Protein AF-A0A7D5R7B3-F1 (afdb_monomer_lite)

Radius of gyration: 17.8 Å; chains: 1; bounding box: 34×42×42 Å

Foldseek 3Di:
DDPVPDDDDDDPPVVVVVLVVCCPDPVCVVVVHPDSVVVVVVVVVVVCVLCVVPVVAWDFDDDDLFWTWIGGNVVRGIWIWGDDQLDTQIPVDRDDDPVVVNLCPPPVSVVSRD

Structure (mmCIF, N/CA/C/O backbone):
data_AF-A0A7D5R7B3-F1
#
_entry.id   AF-A0A7D5R7B3-F1
#
loop_
_atom_site.group_PDB
_atom_site.id
_atom_site.type_symbol
_atom_site.label_atom_id
_atom_site.label_alt_id
_atom_site.label_comp_id
_atom_site.label_asym_id
_atom_site.label_entity_id
_atom_site.label_seq_id
_atom_site.pdbx_PDB_ins_code
_atom_site.Cartn_x
_atom_site.Cartn_y
_atom_site.Cartn_z
_atom_site.occupancy
_atom_site.B_iso_or_equiv
_atom_site.auth_seq_id
_atom_site.auth_comp_id
_atom_site.auth_asym_id
_atom_site.auth_atom_id
_atom_site.pdbx_PDB_model_num
ATOM 1 N N . MET A 1 1 ? -6.108 24.815 21.958 1.00 52.06 1 MET A N 1
ATOM 2 C CA . MET A 1 1 ? -5.843 23.849 20.867 1.00 52.06 1 MET A CA 1
ATOM 3 C C . MET A 1 1 ? -5.918 24.584 19.548 1.00 52.06 1 MET A C 1
ATOM 5 O O . MET A 1 1 ? -6.937 25.202 19.270 1.00 52.06 1 MET A O 1
ATOM 9 N N . ASP A 1 2 ? -4.834 24.559 18.785 1.00 53.06 2 ASP A N 1
ATOM 10 C CA . ASP A 1 2 ? -4.734 25.246 17.501 1.00 53.06 2 ASP A CA 1
ATOM 11 C C . ASP A 1 2 ? -5.571 24.513 16.439 1.00 53.06 2 ASP A C 1
ATOM 13 O O . ASP A 1 2 ? -5.287 23.364 16.089 1.00 53.06 2 ASP A O 1
ATOM 17 N N . LYS A 1 3 ? -6.655 25.148 15.978 1.00 55.53 3 LYS A N 1
ATOM 18 C CA . LYS A 1 3 ? -7.593 24.560 15.007 1.00 55.53 3 LYS A CA 1
ATOM 19 C C . LYS A 1 3 ? -6.980 24.426 13.606 1.00 55.53 3 LYS A C 1
ATOM 21 O O . LYS A 1 3 ? -7.487 23.644 12.813 1.00 55.53 3 LYS A O 1
ATOM 26 N N . THR A 1 4 ? -5.865 25.106 13.325 1.00 58.31 4 THR A N 1
ATOM 27 C CA . THR A 1 4 ? -5.165 25.050 12.026 1.00 58.31 4 THR A CA 1
ATOM 28 C C . THR A 1 4 ? -4.443 23.721 11.770 1.00 58.31 4 THR A C 1
ATOM 30 O O . THR A 1 4 ? -4.102 23.413 10.631 1.00 58.31 4 THR A O 1
ATOM 33 N N . LYS A 1 5 ? -4.240 22.897 12.809 1.00 65.19 5 LYS A N 1
ATOM 34 C CA . LYS A 1 5 ? -3.550 21.598 12.708 1.00 65.19 5 LYS A CA 1
ATOM 35 C C . LYS A 1 5 ? -4.476 20.412 12.430 1.00 65.19 5 LYS A C 1
ATOM 37 O O . LYS A 1 5 ? -3.997 19.287 12.302 1.00 65.19 5 LYS A O 1
ATOM 42 N N . TRP A 1 6 ? -5.785 20.639 12.341 1.00 66.81 6 TRP A N 1
ATOM 43 C CA . TRP A 1 6 ? -6.758 19.586 12.068 1.00 66.81 6 TRP A CA 1
ATOM 44 C C . TRP A 1 6 ? -7.028 19.515 10.570 1.00 66.81 6 TRP A C 1
ATOM 46 O O . TRP A 1 6 ? -7.562 20.452 9.982 1.00 66.81 6 TRP A O 1
ATOM 56 N N . LYS A 1 7 ? -6.665 18.389 9.951 1.00 74.50 7 LYS A N 1
ATOM 57 C CA . LYS A 1 7 ? -7.088 18.062 8.589 1.00 74.50 7 LYS A CA 1
ATOM 58 C C . LYS A 1 7 ? -8.240 17.072 8.659 1.00 74.50 7 LYS A C 1
ATOM 60 O O . LYS A 1 7 ? -8.137 16.052 9.336 1.00 74.50 7 LYS A O 1
ATOM 65 N N . SER A 1 8 ? -9.322 17.392 7.963 1.00 77.62 8 SER A N 1
ATOM 66 C CA . SER A 1 8 ? -10.439 16.466 7.786 1.00 77.62 8 SER A CA 1
ATOM 67 C C . SER A 1 8 ? -10.135 15.547 6.609 1.00 77.62 8 SER A C 1
ATOM 69 O O . SER A 1 8 ? -9.627 16.006 5.587 1.00 77.62 8 SER A O 1
ATOM 71 N N . ILE A 1 9 ? -10.439 14.262 6.761 1.00 78.56 9 ILE A N 1
ATOM 72 C CA . ILE A 1 9 ? -10.331 13.260 5.699 1.00 78.56 9 ILE A CA 1
ATOM 73 C C . ILE A 1 9 ? -11.710 12.653 5.459 1.00 78.56 9 ILE A C 1
ATOM 75 O O . ILE A 1 9 ? -12.478 12.470 6.403 1.00 78.56 9 ILE A O 1
ATOM 79 N N . MET A 1 10 ? -12.025 12.351 4.203 1.00 80.88 10 MET A N 1
ATOM 80 C CA . MET A 1 10 ? -13.218 11.583 3.857 1.00 80.88 10 MET A CA 1
ATOM 81 C C . MET A 1 10 ? -12.835 10.113 3.743 1.00 80.88 10 MET A C 1
ATOM 83 O O . MET A 1 10 ? -11.879 9.775 3.047 1.00 80.88 10 MET A O 1
ATOM 87 N N . LEU A 1 11 ? -13.581 9.252 4.429 1.00 80.69 11 LEU A N 1
ATOM 88 C CA . 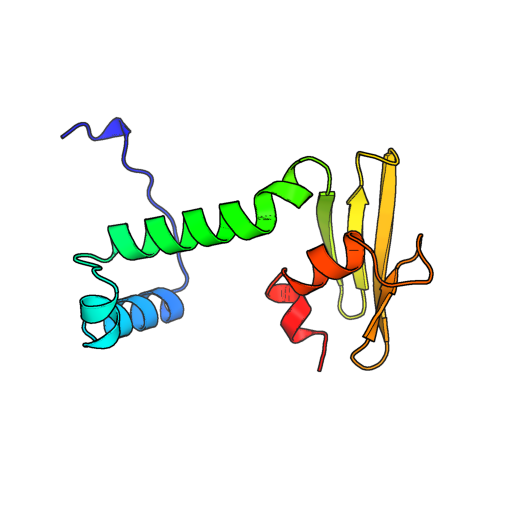LEU A 1 11 ? -13.425 7.802 4.375 1.00 80.69 11 LEU A CA 1
ATOM 89 C C . LEU A 1 11 ? -14.764 7.163 3.982 1.00 80.69 11 LEU A C 1
ATOM 91 O O . LEU A 1 11 ? -15.812 7.720 4.325 1.00 80.69 11 LEU A O 1
ATOM 95 N N . PRO A 1 12 ? -14.754 6.005 3.295 1.00 87.31 12 PRO A N 1
ATOM 96 C CA . PRO A 1 12 ? -15.962 5.219 3.066 1.00 87.31 12 PRO A CA 1
ATOM 97 C C . PRO A 1 12 ? -16.665 4.889 4.385 1.00 87.31 12 PRO A C 1
ATOM 99 O O . PRO A 1 12 ? -16.005 4.617 5.393 1.00 87.31 12 PRO A O 1
ATOM 102 N N . LYS A 1 13 ? -18.000 4.894 4.380 1.00 86.62 13 LYS A N 1
ATOM 103 C CA . LYS A 1 13 ? -18.802 4.673 5.590 1.00 86.62 13 LYS A CA 1
ATOM 104 C C . LYS A 1 13 ? -18.508 3.312 6.219 1.00 86.62 13 LYS A C 1
ATOM 106 O O . LYS A 1 13 ? -18.347 3.221 7.428 1.00 86.62 13 LYS A O 1
ATOM 111 N N . GLU A 1 14 ? -18.350 2.281 5.399 1.00 86.50 14 GLU A N 1
ATOM 112 C CA . GLU A 1 14 ? -18.057 0.921 5.847 1.00 86.50 14 GLU A CA 1
ATOM 113 C C . GLU A 1 14 ? -16.738 0.859 6.627 1.00 86.50 14 GLU A C 1
ATOM 115 O O . GLU A 1 14 ? -16.634 0.156 7.632 1.00 86.50 14 GLU A O 1
ATOM 120 N N . LEU A 1 15 ? -15.735 1.629 6.192 1.00 82.75 15 LEU A N 1
ATOM 121 C CA . LEU A 1 15 ? -14.447 1.720 6.874 1.00 82.75 15 LEU A CA 1
ATOM 122 C C . LEU A 1 15 ? -14.573 2.474 8.201 1.00 82.75 15 LEU A C 1
ATOM 124 O O . LEU A 1 15 ? -13.941 2.086 9.182 1.00 82.75 15 LEU A O 1
ATOM 128 N N . ILE A 1 16 ? -15.398 3.525 8.245 1.00 87.25 16 ILE A N 1
ATOM 129 C CA . ILE A 1 16 ? -15.715 4.227 9.494 1.00 87.25 16 ILE A CA 1
ATOM 130 C C . ILE A 1 16 ? -16.343 3.234 10.473 1.00 87.25 16 ILE A C 1
ATOM 132 O O . ILE A 1 16 ? -15.788 3.039 11.548 1.00 87.25 16 ILE A O 1
ATOM 136 N N . ASP A 1 17 ? -17.399 2.525 10.076 1.00 88.94 17 ASP A N 1
ATOM 137 C CA . ASP A 1 17 ? -18.102 1.564 10.935 1.00 88.94 17 ASP A CA 1
ATOM 138 C C . ASP A 1 17 ? -17.158 0.466 11.472 1.00 88.94 17 ASP A C 1
ATOM 140 O O . ASP A 1 17 ? -17.250 0.053 12.632 1.00 88.94 17 ASP A O 1
ATOM 144 N N . GLN A 1 18 ? -16.211 -0.005 10.653 1.00 86.62 18 GLN A N 1
ATOM 145 C CA . GLN A 1 18 ? -15.183 -0.960 11.081 1.00 86.62 18 GLN A CA 1
ATOM 146 C C . GLN A 1 18 ? -14.189 -0.357 12.082 1.00 86.62 18 GLN A C 1
ATOM 148 O O . GLN A 1 18 ? -13.857 -1.008 13.075 1.00 86.62 18 GLN A O 1
ATOM 153 N N . LEU A 1 19 ? -13.737 0.881 11.859 1.00 86.00 19 LEU A N 1
ATOM 154 C CA . LEU A 1 19 ? -12.863 1.598 12.791 1.00 86.00 19 LEU A CA 1
ATOM 155 C C . LEU A 1 19 ? -13.554 1.839 14.134 1.00 86.00 19 LEU A C 1
ATOM 157 O O . LEU A 1 19 ? -12.909 1.729 15.176 1.00 86.00 19 LEU A O 1
ATOM 161 N N . GLU A 1 20 ? -14.855 2.133 14.129 1.00 87.62 20 GLU A N 1
ATOM 162 C CA . GLU A 1 20 ? -15.642 2.291 15.353 1.00 87.62 20 GLU A CA 1
ATOM 163 C C . GLU A 1 20 ? -15.701 0.984 16.143 1.00 87.62 20 GLU A C 1
ATOM 165 O O . GLU A 1 20 ? -15.271 0.954 17.298 1.00 87.62 20 GLU A O 1
ATOM 170 N N . LYS A 1 21 ? -16.091 -0.120 15.496 1.00 88.75 21 LYS A N 1
ATOM 171 C CA . LYS A 1 21 ? -16.113 -1.452 16.125 1.00 88.75 21 LYS A CA 1
ATOM 172 C C . LYS A 1 21 ? -14.748 -1.858 16.674 1.00 88.75 21 LYS A C 1
ATOM 174 O O . LYS A 1 21 ? -14.649 -2.378 17.784 1.00 88.75 21 LYS A O 1
ATOM 179 N N . PHE A 1 22 ? -13.682 -1.616 15.913 1.00 86.88 22 PHE A N 1
ATOM 180 C CA . PHE A 1 22 ? -12.330 -1.917 16.365 1.00 86.88 22 PHE A CA 1
ATOM 181 C C . PHE A 1 22 ? -11.935 -1.052 17.566 1.00 86.88 22 PHE A C 1
ATOM 183 O O . PHE A 1 22 ? -11.390 -1.587 18.531 1.00 86.88 22 PHE A O 1
ATOM 190 N N . SER A 1 23 ? -12.266 0.244 17.555 1.00 86.50 23 SER A N 1
ATOM 191 C CA . SER A 1 23 ? -11.939 1.181 18.639 1.00 86.50 23 SER A CA 1
ATOM 192 C C . SER A 1 23 ? -12.528 0.784 19.994 1.00 86.50 23 SER A C 1
ATOM 194 O O . SER A 1 23 ? -11.919 1.043 21.033 1.00 86.50 23 SER A O 1
ATOM 196 N N . GLU A 1 24 ? -13.678 0.114 19.974 1.00 88.56 24 GLU A N 1
ATOM 197 C CA . GLU A 1 24 ? -14.392 -0.361 21.161 1.00 88.56 24 GLU A CA 1
ATOM 198 C C . GLU A 1 24 ? -13.901 -1.734 21.647 1.00 88.56 24 GLU A C 1
ATOM 200 O O . GLU A 1 24 ? -14.206 -2.144 22.768 1.00 88.56 24 GLU A O 1
ATOM 205 N N . SER A 1 25 ? -13.107 -2.441 20.837 1.00 88.56 25 SER A N 1
ATOM 206 C CA . SER A 1 25 ? -12.620 -3.785 21.146 1.00 88.56 25 SER A CA 1
ATOM 207 C C . SER A 1 25 ? -11.514 -3.803 22.212 1.00 88.56 25 SER A C 1
ATOM 209 O O . SER A 1 25 ? -10.719 -2.869 22.357 1.00 88.56 25 SER A O 1
ATOM 211 N N . ASN A 1 26 ? -11.387 -4.936 22.912 1.00 88.69 26 ASN A N 1
ATOM 212 C CA . ASN A 1 26 ? -10.267 -5.181 23.832 1.00 88.69 26 ASN A CA 1
ATOM 213 C C . ASN A 1 26 ? -8.910 -5.196 23.111 1.00 88.69 26 ASN A C 1
ATOM 215 O O . ASN A 1 26 ? -7.897 -4.835 23.703 1.00 88.69 26 ASN A O 1
ATOM 219 N N . VAL A 1 27 ? -8.888 -5.565 21.826 1.00 86.94 27 VAL A N 1
ATOM 220 C CA . VAL A 1 27 ? -7.668 -5.573 21.007 1.00 86.94 27 VAL A CA 1
ATOM 221 C C . VAL A 1 27 ? -7.113 -4.158 20.859 1.00 86.94 27 VAL A C 1
ATOM 223 O O . VAL A 1 27 ? -5.934 -3.938 21.119 1.00 86.94 27 VAL A O 1
ATOM 226 N N . SER A 1 28 ? -7.965 -3.183 20.525 1.00 86.25 28 SER A N 1
ATOM 227 C CA . SER A 1 28 ? -7.567 -1.772 20.414 1.00 86.25 28 SER A CA 1
ATOM 228 C C . SER A 1 28 ? -6.975 -1.235 21.722 1.00 86.25 28 SER A C 1
ATOM 230 O O . SER A 1 28 ? -5.928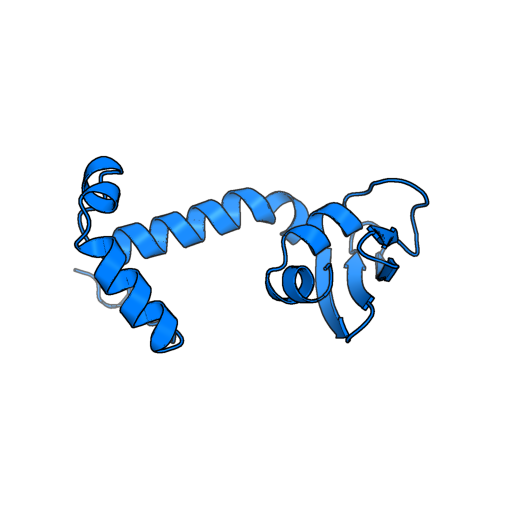 -0.584 21.717 1.00 86.25 28 SER A O 1
ATOM 232 N N . ARG A 1 29 ? -7.590 -1.580 22.861 1.00 86.56 29 ARG A N 1
ATOM 233 C CA . ARG A 1 29 ? -7.092 -1.189 24.190 1.00 86.56 29 ARG A CA 1
ATOM 234 C C . ARG A 1 29 ? -5.739 -1.821 24.511 1.00 86.56 29 ARG A C 1
ATOM 236 O O . ARG A 1 29 ? -4.855 -1.123 24.997 1.00 86.56 29 ARG A O 1
ATOM 243 N N . ASN A 1 30 ? -5.557 -3.103 24.196 1.00 90.19 30 ASN A N 1
ATOM 244 C CA . ASN A 1 30 ? -4.290 -3.813 24.406 1.00 90.19 30 ASN A CA 1
ATOM 245 C C . ASN A 1 30 ? -3.147 -3.246 23.550 1.00 90.19 30 ASN A C 1
ATOM 247 O O . ASN A 1 30 ? -1.993 -3.295 23.961 1.00 90.19 30 ASN A O 1
ATOM 251 N N . LEU A 1 31 ? -3.465 -2.673 22.387 1.00 86.19 31 LEU A N 1
ATOM 252 C CA . LEU A 1 31 ? -2.509 -1.957 21.536 1.00 86.19 31 LEU A CA 1
ATOM 253 C C . LEU A 1 31 ? -2.229 -0.519 22.016 1.00 86.19 31 LEU A C 1
ATOM 255 O O . LEU A 1 31 ? -1.422 0.184 21.412 1.00 86.19 31 LEU A O 1
ATOM 259 N N . GLY A 1 32 ? -2.868 -0.076 23.104 1.00 89.69 32 GLY A N 1
ATOM 260 C CA . GLY A 1 32 ? -2.647 1.234 23.717 1.00 89.69 32 GLY A CA 1
ATOM 261 C C . GLY A 1 32 ? -3.376 2.390 23.028 1.00 89.69 32 GLY A C 1
ATOM 262 O O . GLY A 1 32 ? -3.069 3.552 23.299 1.00 89.69 32 GLY A O 1
ATOM 263 N N . PHE A 1 33 ? -4.339 2.114 22.144 1.00 88.38 33 PHE A N 1
ATOM 264 C CA . PHE A 1 33 ? -5.107 3.168 21.488 1.00 88.38 33 PHE A CA 1
ATOM 265 C C . PHE A 1 33 ? -6.201 3.714 22.408 1.00 88.38 33 PHE A C 1
ATOM 267 O O . PHE A 1 33 ? -7.056 2.979 22.897 1.00 88.38 33 PHE A O 1
ATOM 274 N N . THR A 1 34 ? -6.204 5.034 22.607 1.00 83.69 34 THR A N 1
ATOM 275 C CA . THR A 1 34 ? -7.189 5.716 23.469 1.00 83.69 34 THR A CA 1
ATOM 276 C C . THR A 1 34 ? -8.314 6.398 22.690 1.00 83.69 34 THR A C 1
ATOM 278 O O . THR A 1 34 ? -9.346 6.728 23.265 1.00 83.69 34 THR A O 1
ATOM 281 N N . ASN A 1 35 ? -8.132 6.639 21.386 1.00 83.31 35 ASN A N 1
ATOM 282 C CA . ASN A 1 35 ? -9.142 7.261 20.527 1.00 83.31 35 ASN A CA 1
ATOM 283 C C . ASN A 1 35 ? -8.921 6.961 19.033 1.00 83.31 35 ASN A C 1
ATOM 285 O O . ASN A 1 35 ? -7.830 6.575 18.609 1.00 83.31 35 ASN A O 1
ATOM 289 N N . LYS A 1 36 ? -9.966 7.203 18.226 1.00 82.31 36 LYS A N 1
ATOM 290 C CA . LYS A 1 36 ? -9.991 7.001 16.762 1.00 82.31 36 LYS A CA 1
ATOM 291 C C . LYS A 1 36 ? -8.864 7.742 16.037 1.00 82.31 36 LYS A C 1
ATOM 293 O O . LYS A 1 36 ? -8.236 7.179 15.144 1.00 82.31 36 LYS A O 1
ATOM 298 N N . SER A 1 37 ? -8.545 8.963 16.461 1.00 82.44 37 SER A N 1
ATOM 299 C CA . SER A 1 37 ? -7.477 9.763 15.852 1.00 82.44 37 SER A CA 1
ATOM 300 C C . SER A 1 37 ? -6.092 9.148 16.059 1.00 82.44 37 SER A C 1
ATOM 302 O O . SER A 1 37 ? -5.262 9.208 15.155 1.00 82.44 37 SER A O 1
ATOM 304 N N . GLN A 1 38 ? -5.832 8.525 17.214 1.00 84.50 38 GLN A N 1
ATOM 305 C CA . GLN A 1 38 ? -4.575 7.811 17.460 1.00 84.50 38 GLN A CA 1
ATOM 306 C C . GLN A 1 38 ? -4.429 6.580 16.566 1.00 84.50 38 GLN A C 1
ATOM 308 O O . GLN A 1 38 ? -3.346 6.365 16.027 1.00 84.50 38 GLN A O 1
ATOM 313 N N . MET A 1 39 ? -5.507 5.821 16.359 1.00 85.25 39 MET A N 1
ATOM 314 C CA . MET A 1 39 ? -5.505 4.690 15.424 1.00 85.25 39 MET A CA 1
ATOM 315 C C . MET A 1 39 ? -5.264 5.147 13.989 1.00 85.25 39 MET A C 1
ATOM 317 O O . MET A 1 39 ? -4.394 4.602 13.318 1.00 85.25 39 MET A O 1
ATOM 321 N N . ALA A 1 40 ? -5.968 6.188 13.536 1.00 81.94 40 ALA A N 1
ATOM 322 C CA . ALA A 1 40 ? -5.759 6.750 12.205 1.00 81.94 40 ALA A CA 1
ATOM 323 C C . ALA A 1 40 ? -4.313 7.244 12.025 1.00 81.94 40 ALA A C 1
ATOM 325 O O . ALA A 1 40 ? -3.672 6.943 11.022 1.00 81.94 40 ALA A O 1
ATOM 326 N N . ALA A 1 41 ? -3.760 7.944 13.021 1.00 83.50 41 ALA A N 1
ATOM 327 C CA . ALA A 1 41 ? -2.371 8.395 12.989 1.00 83.50 41 ALA A CA 1
ATOM 328 C C . ALA A 1 41 ? -1.377 7.225 12.967 1.00 83.50 41 ALA A C 1
ATOM 330 O O . ALA A 1 41 ? -0.367 7.302 12.272 1.00 83.50 41 ALA A O 1
ATOM 331 N N . TYR A 1 42 ? -1.645 6.153 13.714 1.00 86.25 42 TYR A N 1
ATOM 332 C CA . TYR A 1 42 ? -0.830 4.944 13.682 1.00 86.25 42 TYR A CA 1
ATOM 333 C C . TYR A 1 42 ? -0.881 4.279 12.307 1.00 86.25 42 TYR A C 1
ATOM 335 O O . TYR A 1 42 ? 0.173 4.058 11.728 1.00 86.25 42 TYR A O 1
ATOM 343 N N . ALA A 1 43 ? -2.072 4.061 11.745 1.00 82.38 43 ALA A N 1
ATOM 344 C CA . ALA A 1 43 ? -2.242 3.462 10.424 1.00 82.38 43 ALA A CA 1
ATOM 345 C C . ALA A 1 43 ? -1.540 4.278 9.327 1.00 82.38 43 ALA A C 1
ATOM 347 O O . ALA A 1 43 ? -0.847 3.712 8.489 1.00 82.38 43 ALA A O 1
ATOM 348 N N . VAL A 1 44 ? -1.643 5.612 9.367 1.00 81.44 44 VAL A N 1
ATOM 349 C CA . VAL A 1 44 ? -0.928 6.489 8.426 1.00 81.44 44 VAL A CA 1
ATOM 350 C C . VAL A 1 44 ? 0.583 6.392 8.615 1.00 81.44 44 VAL A C 1
ATOM 352 O O . VAL A 1 44 ? 1.307 6.325 7.630 1.00 81.44 44 VAL A O 1
ATOM 355 N N . ARG A 1 45 ? 1.093 6.381 9.853 1.00 83.50 45 ARG A N 1
ATOM 356 C CA . ARG A 1 45 ? 2.537 6.229 10.098 1.00 83.50 45 ARG A CA 1
ATOM 357 C C . ARG A 1 45 ? 3.046 4.867 9.670 1.00 83.50 45 ARG A C 1
ATOM 359 O O . ARG A 1 45 ? 4.140 4.794 9.130 1.00 83.50 45 ARG A O 1
ATOM 366 N N . ASP A 1 46 ? 2.281 3.819 9.929 1.00 82.75 46 ASP A N 1
ATOM 367 C CA . ASP A 1 46 ? 2.629 2.459 9.552 1.00 82.75 46 ASP A CA 1
ATOM 368 C C . ASP A 1 46 ? 2.647 2.317 8.027 1.00 82.75 46 ASP A C 1
ATOM 370 O O . ASP A 1 46 ? 3.640 1.859 7.466 1.00 82.75 46 ASP A O 1
ATOM 374 N N . PHE A 1 47 ? 1.635 2.860 7.346 1.00 77.50 47 PHE A N 1
ATOM 375 C CA . PHE A 1 47 ? 1.632 3.014 5.895 1.00 77.50 47 PHE A CA 1
ATOM 376 C C . PHE A 1 47 ? 2.861 3.804 5.423 1.00 77.50 47 PHE A C 1
ATOM 378 O O . PHE A 1 47 ? 3.657 3.318 4.637 1.00 77.50 47 PHE A O 1
ATOM 385 N N . LEU A 1 48 ? 3.128 4.995 5.952 1.00 78.62 48 LEU A N 1
ATOM 386 C CA . LEU A 1 48 ? 4.307 5.759 5.533 1.00 78.62 48 LEU A CA 1
ATOM 387 C C . LEU A 1 48 ? 5.618 5.014 5.821 1.00 78.62 48 LEU A C 1
ATOM 389 O O . LEU A 1 48 ? 6.532 5.066 5.010 1.00 78.62 48 LEU A O 1
ATOM 393 N N . LYS A 1 49 ? 5.729 4.278 6.926 1.00 80.56 49 LYS A N 1
ATOM 394 C CA . LYS A 1 49 ? 6.932 3.507 7.257 1.00 80.56 49 LYS A CA 1
ATOM 395 C C . LYS A 1 49 ? 7.185 2.396 6.240 1.00 80.56 49 LYS A C 1
ATOM 397 O O . LYS A 1 49 ? 8.320 2.248 5.802 1.00 80.56 49 LYS A O 1
ATOM 402 N N . HIS A 1 50 ? 6.148 1.660 5.850 1.00 71.94 50 HIS A N 1
ATOM 403 C CA . HIS A 1 50 ? 6.270 0.567 4.885 1.00 71.94 50 HIS A CA 1
ATOM 404 C C . HIS A 1 50 ? 6.446 1.061 3.438 1.00 71.94 50 HIS A C 1
ATOM 406 O O . HIS A 1 50 ? 7.094 0.384 2.647 1.00 71.94 50 HIS A O 1
ATOM 412 N N . TYR A 1 51 ? 5.923 2.245 3.099 1.00 71.38 51 TYR A N 1
ATOM 413 C CA . TYR A 1 51 ? 5.876 2.737 1.716 1.00 71.38 51 TYR A CA 1
ATOM 414 C C . TYR A 1 51 ? 6.902 3.840 1.412 1.00 71.38 51 TYR A C 1
ATOM 416 O O . TYR A 1 51 ? 7.230 4.065 0.248 1.00 71.38 51 TYR A O 1
ATOM 424 N N . SER A 1 52 ? 7.435 4.529 2.428 1.00 75.62 52 SER A N 1
ATOM 425 C CA . SER A 1 52 ? 8.333 5.687 2.252 1.00 75.62 52 SER A CA 1
ATOM 426 C C . SER A 1 52 ? 9.596 5.373 1.460 1.00 75.62 52 SER A C 1
ATOM 428 O O . SER A 1 52 ? 10.063 6.235 0.719 1.00 75.62 52 SER A O 1
ATOM 430 N N . SER A 1 53 ? 10.128 4.153 1.579 1.00 80.31 53 SER A N 1
ATOM 431 C CA . SER A 1 53 ? 11.306 3.725 0.822 1.00 80.31 53 SER A CA 1
ATOM 432 C C . SER A 1 53 ? 11.060 3.754 -0.683 1.00 80.31 53 SER A C 1
ATOM 434 O O . SER A 1 53 ? 11.968 4.110 -1.421 1.00 80.31 53 SER A O 1
ATOM 436 N N . PHE A 1 54 ? 9.851 3.419 -1.139 1.00 84.06 54 PHE A N 1
ATOM 437 C CA . PHE A 1 54 ? 9.491 3.385 -2.556 1.00 84.06 54 PHE A CA 1
ATOM 438 C C . PHE A 1 54 ? 8.935 4.721 -3.045 1.00 84.06 54 PHE A C 1
ATOM 440 O O . PHE A 1 54 ? 9.267 5.140 -4.148 1.00 84.06 54 PHE A O 1
ATOM 447 N N . MET A 1 55 ? 8.160 5.437 -2.220 1.00 78.50 55 MET A N 1
ATOM 448 C CA . MET A 1 55 ? 7.526 6.713 -2.601 1.00 78.50 55 MET A CA 1
ATOM 449 C C . MET A 1 55 ? 8.518 7.815 -2.994 1.00 78.50 55 MET A C 1
ATOM 451 O O . MET A 1 55 ? 8.123 8.799 -3.611 1.00 78.50 55 MET A O 1
ATOM 455 N N . ALA A 1 56 ? 9.796 7.674 -2.641 1.00 84.94 56 ALA A N 1
ATOM 456 C CA . ALA A 1 56 ? 10.832 8.607 -3.066 1.00 84.94 56 ALA A CA 1
ATOM 457 C C . ALA A 1 56 ? 11.103 8.568 -4.583 1.00 84.94 56 ALA A C 1
ATOM 459 O O . ALA A 1 56 ? 11.629 9.541 -5.118 1.00 84.94 56 ALA A O 1
ATOM 460 N N . TYR A 1 57 ? 10.793 7.460 -5.268 1.00 90.56 57 TYR A N 1
ATOM 461 C CA . TYR A 1 57 ? 11.127 7.288 -6.687 1.00 90.56 57 TYR A CA 1
ATOM 462 C C . TYR A 1 57 ? 10.162 6.407 -7.492 1.00 90.56 57 TYR A C 1
ATOM 464 O O . TYR A 1 57 ? 10.286 6.374 -8.711 1.00 90.56 57 TYR A O 1
ATOM 472 N N . LEU A 1 58 ? 9.209 5.720 -6.863 1.00 92.56 58 LEU A N 1
ATOM 473 C CA . LEU A 1 58 ? 8.137 4.995 -7.542 1.00 92.56 58 LEU A CA 1
ATOM 474 C C . LEU A 1 58 ? 6.815 5.732 -7.361 1.00 92.56 58 LEU A C 1
ATOM 476 O O . LEU A 1 58 ? 6.389 6.011 -6.239 1.00 92.56 58 LEU A O 1
ATOM 480 N N . GLU A 1 59 ? 6.137 5.982 -8.473 1.00 90.69 59 GLU A N 1
ATOM 481 C CA . GLU A 1 59 ? 4.796 6.552 -8.503 1.00 90.69 59 GLU A CA 1
ATOM 482 C C . GLU A 1 59 ? 3.843 5.605 -9.228 1.00 90.69 59 GLU A C 1
ATOM 484 O O . GLU A 1 59 ? 4.132 5.101 -10.315 1.00 90.69 59 GLU A O 1
ATOM 489 N N . LEU A 1 60 ? 2.693 5.342 -8.609 1.00 89.88 60 LEU A N 1
ATOM 490 C CA . LEU A 1 60 ? 1.616 4.588 -9.234 1.00 89.88 60 LEU A CA 1
ATOM 491 C C . LEU A 1 60 ? 0.898 5.486 -10.243 1.00 89.88 60 LEU A C 1
ATOM 493 O O . LEU A 1 60 ? 0.223 6.430 -9.842 1.00 89.88 60 LEU A O 1
ATOM 497 N N . MET A 1 61 ? 1.005 5.155 -11.528 1.00 91.81 61 MET A N 1
ATOM 498 C CA . MET A 1 61 ? 0.368 5.924 -12.597 1.00 91.81 61 MET A CA 1
ATOM 499 C C . MET A 1 61 ? -1.022 5.385 -12.921 1.00 91.81 61 MET A C 1
ATOM 501 O O . MET A 1 61 ? -1.956 6.163 -13.088 1.00 91.81 61 MET A O 1
ATOM 505 N N . ASP A 1 62 ? -1.156 4.058 -13.018 1.00 90.38 62 ASP A N 1
ATOM 506 C CA . ASP A 1 62 ? -2.416 3.430 -13.415 1.00 90.38 62 ASP A CA 1
ATOM 507 C C . ASP A 1 62 ? -2.547 1.979 -12.931 1.00 90.38 62 ASP A C 1
ATOM 509 O O . ASP A 1 62 ? -1.546 1.284 -12.723 1.00 90.38 62 ASP A O 1
ATOM 513 N N . VAL A 1 63 ? -3.790 1.520 -12.775 1.00 87.88 63 VAL A N 1
ATOM 514 C CA . VAL A 1 63 ? -4.145 0.146 -12.397 1.00 87.88 63 VAL A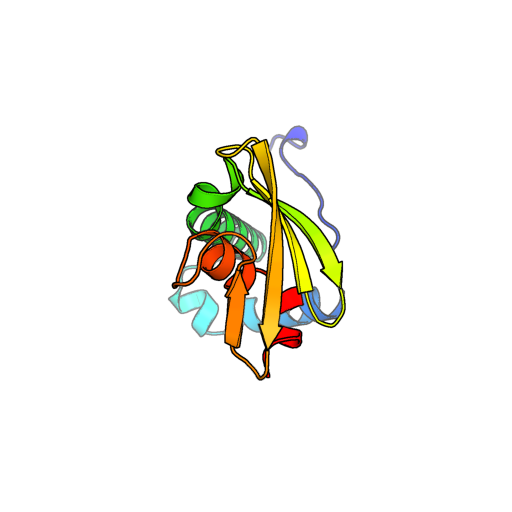 CA 1
ATOM 515 C C . VAL A 1 63 ? -5.247 -0.364 -13.316 1.00 87.88 63 VAL A C 1
ATOM 517 O O . VAL A 1 63 ? -6.411 0.023 -13.182 1.00 87.88 63 VAL A O 1
ATOM 520 N N . GLU A 1 64 ? -4.864 -1.299 -14.174 1.00 85.88 64 GLU A N 1
ATOM 521 C CA . GLU A 1 64 ? -5.728 -2.024 -15.098 1.00 85.88 64 GLU A CA 1
ATOM 522 C C . GLU A 1 64 ? -5.998 -3.445 -14.592 1.00 85.88 64 GLU A C 1
ATOM 524 O O . GLU A 1 64 ? -5.412 -3.901 -13.609 1.00 85.88 64 GLU A O 1
ATOM 529 N N . SER A 1 65 ? -6.906 -4.159 -15.259 1.00 80.94 65 SER A N 1
ATOM 530 C CA . SER A 1 65 ? -7.372 -5.478 -14.798 1.00 80.94 65 SER A CA 1
ATOM 531 C C . SER A 1 65 ? -6.266 -6.543 -14.736 1.00 80.94 65 SER A C 1
ATOM 533 O O . SER A 1 65 ? -6.347 -7.456 -13.924 1.00 80.94 65 SER A O 1
ATOM 535 N N . ASP A 1 66 ? -5.239 -6.447 -15.581 1.00 83.88 66 ASP A N 1
ATOM 536 C CA . ASP A 1 66 ? -4.158 -7.435 -15.709 1.00 83.88 66 ASP A CA 1
ATOM 537 C C . ASP A 1 66 ? -2.759 -6.849 -15.452 1.00 83.88 66 ASP A C 1
ATOM 539 O O . ASP A 1 66 ? -1.752 -7.570 -15.453 1.00 83.88 66 ASP A O 1
ATOM 543 N N . PHE A 1 67 ? -2.658 -5.533 -15.242 1.00 88.06 67 PHE A N 1
ATOM 544 C CA . PHE A 1 67 ? -1.378 -4.880 -15.008 1.00 88.06 67 PHE A CA 1
ATOM 545 C C . PHE A 1 67 ? -1.473 -3.557 -14.260 1.00 88.06 67 PHE A C 1
ATOM 547 O O . PHE A 1 67 ? -2.486 -2.870 -14.238 1.00 88.06 67 PHE A O 1
ATOM 554 N N . VAL A 1 68 ? -0.327 -3.157 -13.731 1.00 91.00 68 VAL A N 1
ATOM 555 C CA . VAL A 1 68 ? -0.086 -1.889 -13.062 1.00 91.00 68 VAL A CA 1
ATOM 556 C C . VAL A 1 68 ? 1.001 -1.140 -13.814 1.00 91.00 68 VAL A C 1
ATOM 558 O O . VAL A 1 68 ? 2.005 -1.735 -14.221 1.00 91.00 68 VAL A O 1
ATOM 561 N N . ILE A 1 69 ? 0.800 0.160 -14.006 1.00 93.56 69 ILE A N 1
ATOM 562 C CA . ILE A 1 69 ? 1.805 1.056 -14.571 1.00 93.56 69 ILE A CA 1
ATOM 563 C C . ILE A 1 69 ? 2.394 1.884 -13.439 1.00 93.56 69 ILE A C 1
ATOM 565 O O . ILE A 1 69 ? 1.686 2.600 -12.731 1.00 93.56 69 ILE A O 1
ATOM 569 N N . LEU A 1 70 ? 3.711 1.800 -13.310 1.00 94.44 70 LEU A N 1
ATOM 570 C CA . LEU A 1 70 ? 4.506 2.619 -12.413 1.00 94.44 70 LEU A CA 1
ATOM 571 C C . LEU A 1 70 ? 5.365 3.588 -13.219 1.00 94.44 70 LEU A C 1
ATOM 573 O O . LEU A 1 70 ? 5.838 3.235 -14.300 1.00 94.44 70 LEU A O 1
ATOM 577 N N . MET A 1 71 ? 5.616 4.771 -12.677 1.00 95.00 71 MET A N 1
ATOM 578 C CA . MET A 1 71 ? 6.750 5.603 -13.056 1.00 95.00 71 MET A CA 1
ATOM 579 C C . MET A 1 71 ? 7.896 5.317 -12.088 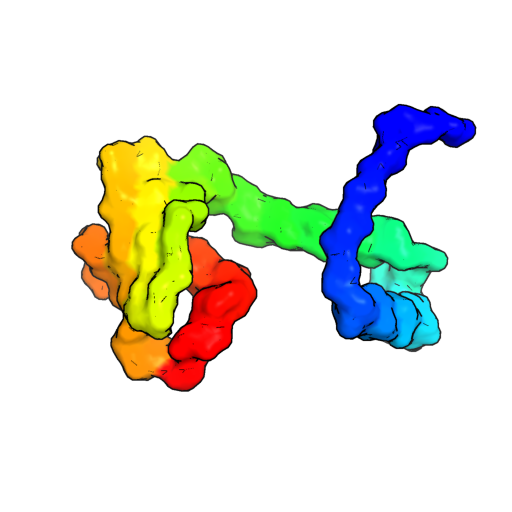1.00 95.00 71 MET A C 1
ATOM 581 O O . MET A 1 71 ? 7.702 5.417 -10.878 1.00 95.00 71 MET A O 1
ATOM 585 N N . ASP A 1 72 ? 9.069 4.963 -12.616 1.00 95.56 72 ASP A N 1
ATOM 586 C CA . ASP A 1 72 ? 10.296 4.836 -11.831 1.00 95.56 72 ASP A CA 1
ATOM 587 C C . ASP A 1 72 ? 11.256 5.974 -12.185 1.00 95.56 72 ASP A C 1
ATOM 589 O O . ASP A 1 72 ? 11.876 6.007 -13.254 1.00 95.56 72 ASP A O 1
ATOM 593 N N . TYR A 1 73 ? 11.378 6.916 -11.255 1.00 93.44 73 TYR A N 1
ATOM 594 C CA . TYR A 1 73 ? 12.237 8.085 -11.367 1.00 93.44 73 TYR A CA 1
ATOM 595 C C . TYR A 1 73 ? 13.731 7.751 -11.245 1.00 93.44 73 TYR A C 1
ATOM 597 O O . TYR A 1 73 ? 14.545 8.551 -11.704 1.00 93.44 73 TYR A O 1
ATOM 605 N N . LYS A 1 74 ? 14.128 6.586 -10.703 1.00 92.75 74 LYS A N 1
ATOM 606 C CA . LYS A 1 74 ? 15.545 6.166 -10.701 1.00 92.75 74 LYS A CA 1
ATOM 607 C C . LYS A 1 74 ? 16.040 5.854 -12.106 1.00 92.75 74 LYS A C 1
ATOM 609 O O . LYS A 1 74 ? 17.171 6.189 -12.447 1.00 92.75 74 LYS A O 1
ATOM 614 N N . ILE A 1 75 ? 15.206 5.191 -12.906 1.00 92.12 75 ILE A N 1
ATOM 615 C CA . ILE A 1 75 ? 15.536 4.794 -14.285 1.00 92.12 75 ILE A CA 1
ATOM 616 C C . ILE A 1 75 ? 14.893 5.707 -15.340 1.00 92.12 75 ILE A C 1
ATOM 618 O O . ILE A 1 75 ? 15.109 5.508 -16.535 1.00 92.12 75 ILE A O 1
ATOM 622 N N . GLY A 1 76 ? 14.106 6.697 -14.910 1.00 92.75 76 GLY A N 1
ATOM 623 C CA . GLY A 1 76 ? 13.501 7.724 -15.758 1.00 92.75 76 GLY A CA 1
ATOM 624 C C . GLY A 1 76 ? 12.483 7.182 -16.763 1.00 92.75 76 GLY A C 1
ATOM 625 O O . GLY A 1 76 ? 12.369 7.712 -17.867 1.00 92.75 76 GLY A O 1
ATOM 626 N N . THR A 1 77 ? 11.785 6.090 -16.443 1.00 95.25 77 THR A N 1
ATOM 627 C CA . THR A 1 77 ? 10.844 5.468 -17.383 1.00 95.25 77 THR A CA 1
ATOM 628 C C . THR A 1 77 ? 9.708 4.742 -16.676 1.00 95.25 77 THR A C 1
ATOM 630 O O . THR A 1 77 ? 9.760 4.469 -15.478 1.00 95.25 77 THR A O 1
ATOM 633 N N . THR A 1 78 ? 8.670 4.406 -17.439 1.00 95.88 78 THR A N 1
ATOM 634 C CA . THR A 1 78 ? 7.551 3.625 -16.930 1.00 95.88 78 THR A CA 1
ATOM 635 C C . THR A 1 78 ? 7.871 2.135 -16.908 1.00 95.88 78 THR A C 1
ATOM 637 O O . THR A 1 78 ? 8.572 1.581 -17.767 1.00 95.88 78 THR A O 1
ATOM 640 N N . VAL A 1 79 ? 7.325 1.467 -15.901 1.00 95.31 79 VAL A N 1
ATOM 641 C CA . VAL A 1 79 ? 7.462 0.034 -15.680 1.00 95.31 79 VAL A CA 1
ATOM 642 C C . VAL A 1 79 ? 6.080 -0.578 -15.584 1.00 95.31 79 VAL A C 1
ATOM 644 O O . VAL A 1 79 ? 5.206 -0.084 -14.877 1.00 95.31 79 VAL A O 1
ATOM 647 N N . LYS A 1 80 ? 5.880 -1.670 -16.320 1.00 94.44 80 LYS A N 1
ATOM 648 C CA . LYS A 1 80 ? 4.630 -2.417 -16.329 1.00 94.44 80 LYS A CA 1
ATOM 649 C C . LYS A 1 80 ? 4.804 -3.666 -15.480 1.00 94.44 80 LYS A C 1
ATOM 651 O O . LYS A 1 80 ? 5.625 -4.523 -15.810 1.00 94.44 80 LYS A O 1
ATOM 656 N N . VAL A 1 81 ? 4.025 -3.778 -14.413 1.00 92.75 81 VAL A N 1
ATOM 657 C CA . VAL A 1 81 ? 3.960 -4.985 -13.585 1.00 92.75 81 VAL A CA 1
ATOM 658 C C . VAL A 1 81 ? 2.673 -5.713 -13.933 1.00 92.75 81 VAL A C 1
ATOM 660 O O . VAL A 1 81 ? 1.596 -5.149 -13.802 1.00 92.75 81 VAL A O 1
ATOM 663 N N . LYS A 1 82 ? 2.774 -6.940 -14.438 1.00 90.31 82 LYS A N 1
ATOM 664 C CA . LYS A 1 82 ? 1.619 -7.752 -14.832 1.00 90.31 82 LYS A CA 1
ATOM 665 C C . LYS A 1 82 ? 1.380 -8.847 -13.819 1.00 90.31 82 LYS A C 1
ATOM 667 O O . LYS A 1 82 ? 2.350 -9.477 -13.395 1.00 90.31 82 LYS A O 1
ATOM 672 N N . ASP A 1 83 ? 0.121 -9.133 -13.536 1.00 84.94 83 ASP A N 1
ATOM 673 C CA . ASP A 1 83 ? -0.237 -10.387 -12.892 1.00 84.94 83 ASP A CA 1
ATOM 674 C C . ASP A 1 83 ? -0.424 -11.479 -13.954 1.00 84.94 83 ASP A C 1
ATOM 676 O O . ASP A 1 83 ? -1.107 -11.296 -14.962 1.00 84.94 83 ASP A O 1
ATOM 680 N N . LYS A 1 84 ? 0.241 -12.615 -13.757 1.00 80.25 84 LYS A N 1
ATOM 681 C CA . LYS A 1 84 ? 0.056 -13.826 -14.550 1.00 80.25 84 LYS A CA 1
ATOM 682 C C . LYS A 1 84 ? -0.213 -14.986 -13.600 1.00 80.25 84 LYS A C 1
ATOM 684 O O . LYS A 1 84 ? 0.731 -15.582 -13.087 1.00 80.25 84 LYS A O 1
ATOM 689 N N . ASN A 1 85 ? -1.489 -15.336 -13.439 1.00 73.19 85 ASN A N 1
ATOM 690 C CA . ASN A 1 85 ? -1.953 -16.461 -12.618 1.00 73.19 85 ASN A CA 1
ATOM 691 C C . ASN A 1 85 ? -1.497 -16.369 -11.148 1.00 73.19 85 ASN A C 1
ATOM 693 O O . ASN A 1 85 ? -0.934 -17.329 -10.620 1.00 73.19 85 ASN A O 1
ATOM 697 N N . GLY A 1 86 ? -1.668 -15.208 -10.513 1.00 73.44 86 GLY A N 1
ATOM 698 C CA . GLY A 1 86 ? -1.293 -15.005 -9.113 1.00 73.44 86 GLY A CA 1
ATOM 699 C C . GLY A 1 86 ? 0.200 -14.718 -8.906 1.00 73.44 86 GLY A C 1
ATOM 700 O O . GLY A 1 86 ? 0.688 -14.719 -7.775 1.00 73.44 86 GLY A O 1
ATOM 701 N N . LYS A 1 87 ? 0.956 -14.488 -9.989 1.00 83.62 87 LYS A N 1
ATOM 702 C CA . LYS A 1 87 ? 2.387 -14.175 -9.945 1.00 83.62 87 LYS A CA 1
ATOM 703 C C . LYS A 1 87 ? 2.686 -12.879 -10.686 1.00 83.62 87 LYS A C 1
ATOM 705 O O . LYS A 1 87 ? 2.509 -12.775 -11.902 1.00 83.62 87 LYS A O 1
ATOM 710 N N . LEU A 1 88 ? 3.242 -11.918 -9.953 1.00 87.94 88 LEU A N 1
ATOM 711 C CA . LEU A 1 88 ? 3.677 -10.643 -10.509 1.00 87.94 88 LEU A CA 1
ATOM 712 C C . LEU A 1 88 ? 4.927 -10.810 -11.384 1.00 87.94 88 LEU A C 1
ATOM 714 O O . LEU A 1 88 ? 5.882 -11.504 -11.036 1.00 87.94 88 LEU A O 1
ATOM 718 N N . THR A 1 89 ? 4.920 -10.146 -12.538 1.00 91.25 89 THR A N 1
ATOM 719 C CA . THR A 1 89 ? 6.022 -10.108 -13.508 1.00 91.25 89 THR A CA 1
ATOM 720 C C . THR A 1 89 ? 6.327 -8.662 -13.893 1.00 91.25 89 THR A C 1
ATOM 722 O O . THR A 1 89 ? 5.417 -7.891 -14.178 1.00 91.25 89 THR A O 1
ATOM 725 N N . CYS A 1 90 ? 7.602 -8.270 -13.894 1.00 93.69 90 CYS A N 1
ATOM 726 C CA . CYS A 1 90 ? 8.036 -6.902 -14.160 1.00 93.69 90 CYS A CA 1
ATOM 727 C C . CYS A 1 90 ? 8.537 -6.792 -15.603 1.00 93.69 90 CYS A C 1
ATOM 729 O O . CYS A 1 90 ? 9.262 -7.657 -16.087 1.00 93.69 90 CYS A O 1
ATOM 731 N N . SER A 1 91 ? 8.180 -5.719 -16.309 1.00 93.00 91 SER A N 1
ATOM 732 C CA . SER A 1 91 ? 8.636 -5.503 -17.687 1.00 93.00 91 SER A CA 1
ATOM 733 C C . SER A 1 91 ? 10.124 -5.164 -17.800 1.00 93.00 91 SER A C 1
ATOM 735 O O . SER A 1 91 ? 10.667 -5.213 -18.901 1.00 93.00 91 SER A O 1
ATOM 737 N N . LYS A 1 92 ? 10.771 -4.770 -16.695 1.00 92.12 92 LYS A N 1
ATOM 738 C CA . LYS A 1 92 ? 12.190 -4.382 -16.656 1.00 92.12 92 LYS A CA 1
ATOM 739 C C . LYS A 1 92 ? 13.091 -5.427 -16.001 1.00 92.12 92 LYS A C 1
ATOM 741 O O . LYS A 1 92 ? 14.243 -5.551 -16.402 1.00 92.12 92 LYS A O 1
ATOM 746 N N . HIS A 1 93 ? 12.576 -6.200 -15.046 1.00 89.56 93 HIS A N 1
ATOM 747 C CA . HIS A 1 93 ? 13.355 -7.173 -14.278 1.00 89.56 93 HIS A CA 1
ATOM 748 C C . HIS A 1 93 ? 12.757 -8.576 -14.409 1.00 89.56 93 HIS A C 1
ATOM 750 O O . HIS A 1 93 ? 11.538 -8.738 -14.367 1.00 89.56 93 HIS A O 1
ATOM 756 N N . LYS A 1 94 ? 13.616 -9.589 -14.583 1.00 80.69 94 LYS A N 1
ATOM 757 C CA . LYS A 1 94 ? 13.189 -10.995 -14.714 1.00 80.69 94 LYS A CA 1
ATOM 758 C C . LYS A 1 94 ? 12.852 -11.643 -13.368 1.00 80.69 94 LYS A C 1
ATOM 760 O O . LYS A 1 94 ? 11.981 -12.508 -13.328 1.00 80.69 94 LYS A O 1
ATOM 765 N N . ASP A 1 95 ? 13.512 -11.196 -12.306 1.00 88.38 95 ASP A N 1
ATOM 766 C CA . ASP A 1 95 ? 13.377 -11.728 -10.952 1.00 88.38 95 ASP A CA 1
ATOM 767 C C . ASP A 1 95 ? 12.552 -10.794 -10.055 1.00 88.38 95 ASP A C 1
ATOM 769 O O . ASP A 1 95 ? 12.104 -9.724 -10.488 1.00 88.38 95 ASP A O 1
ATOM 773 N N . GLN A 1 96 ? 12.359 -11.206 -8.796 1.00 86.50 96 GLN A N 1
ATOM 774 C CA . GLN A 1 96 ? 11.743 -10.367 -7.768 1.00 86.50 96 GLN A CA 1
ATOM 775 C C . GLN A 1 96 ? 12.484 -9.027 -7.686 1.00 86.50 96 GLN A C 1
ATOM 777 O O . GLN A 1 96 ? 13.711 -8.991 -7.588 1.00 86.50 96 GLN A O 1
ATOM 782 N N . CYS A 1 97 ? 11.744 -7.923 -7.755 1.00 91.31 97 CYS A N 1
ATOM 783 C CA . CYS A 1 97 ? 12.317 -6.582 -7.748 1.00 91.31 97 CYS A CA 1
ATOM 784 C C . CYS A 1 97 ? 11.423 -5.592 -7.000 1.00 91.31 97 CYS A C 1
ATOM 786 O O . CYS A 1 97 ? 10.229 -5.834 -6.819 1.00 91.31 97 CYS A O 1
ATOM 788 N N . GLU A 1 98 ? 11.989 -4.425 -6.689 1.00 90.88 98 GLU A N 1
ATOM 789 C CA . GLU A 1 98 ? 11.318 -3.335 -5.966 1.00 90.88 98 GLU A CA 1
ATOM 790 C C . GLU A 1 98 ? 9.968 -2.916 -6.574 1.00 90.88 98 GLU A C 1
ATOM 792 O O . GLU A 1 98 ? 9.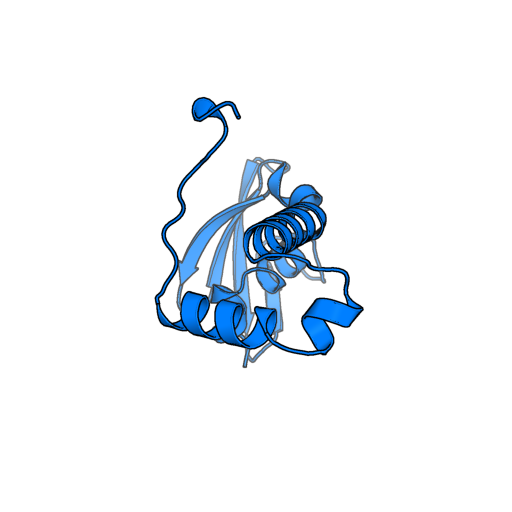048 -2.557 -5.848 1.00 90.88 98 GLU A O 1
ATOM 797 N N . HIS A 1 99 ? 9.801 -3.041 -7.894 1.00 92.38 99 HIS A N 1
ATOM 798 C CA . HIS A 1 99 ? 8.533 -2.765 -8.573 1.00 92.38 99 HIS A CA 1
ATOM 799 C C . HIS A 1 99 ? 7.431 -3.759 -8.190 1.00 92.38 99 HIS A C 1
ATOM 801 O O . HIS A 1 99 ? 6.288 -3.367 -7.981 1.00 92.38 99 HIS A O 1
ATOM 807 N N . MET A 1 100 ? 7.761 -5.052 -8.119 1.00 91.00 100 MET A N 1
ATOM 808 C CA . MET A 1 100 ? 6.809 -6.095 -7.724 1.00 91.00 100 MET A CA 1
ATOM 809 C C . MET A 1 100 ? 6.467 -5.979 -6.243 1.00 91.00 100 MET A C 1
ATOM 811 O O . MET A 1 100 ? 5.302 -6.126 -5.876 1.00 91.00 100 MET A O 1
ATOM 815 N N . ASP A 1 101 ? 7.470 -5.686 -5.413 1.00 88.75 101 ASP A N 1
ATOM 816 C CA . ASP A 1 101 ? 7.286 -5.472 -3.979 1.00 88.75 101 ASP A CA 1
ATOM 817 C C . ASP A 1 101 ? 6.351 -4.285 -3.740 1.00 88.75 101 ASP A C 1
ATOM 819 O O . ASP A 1 101 ? 5.348 -4.423 -3.042 1.00 88.75 101 ASP A O 1
ATOM 823 N N . PHE A 1 102 ? 6.608 -3.155 -4.406 1.00 89.00 102 PHE A N 1
ATOM 824 C CA . PHE A 1 102 ? 5.756 -1.971 -4.330 1.00 89.00 102 PHE A CA 1
ATOM 825 C C . PHE A 1 102 ? 4.319 -2.269 -4.771 1.00 89.00 102 PHE A C 1
ATOM 827 O O . PHE A 1 102 ? 3.367 -1.920 -4.075 1.00 89.00 102 PHE A O 1
ATOM 834 N N . VAL A 1 103 ? 4.145 -2.968 -5.896 1.00 88.62 103 VAL A N 1
ATOM 835 C CA . VAL A 1 103 ? 2.816 -3.331 -6.408 1.00 88.62 103 VAL A CA 1
ATOM 836 C C . VAL A 1 103 ? 2.059 -4.256 -5.460 1.00 88.62 103 VAL A C 1
ATOM 838 O O . VAL A 1 103 ? 0.864 -4.055 -5.253 1.00 88.62 103 VAL A O 1
ATOM 841 N N . SER A 1 104 ? 2.744 -5.215 -4.834 1.00 85.06 104 SER A N 1
ATOM 842 C CA . SER A 1 104 ? 2.144 -6.142 -3.860 1.00 85.06 104 SER A CA 1
ATOM 843 C C . SER A 1 104 ? 1.594 -5.430 -2.623 1.00 85.06 104 SER A C 1
ATOM 845 O O . SER A 1 104 ? 0.701 -5.946 -1.949 1.00 85.06 104 SER A O 1
ATOM 847 N N . MET A 1 105 ? 2.117 -4.243 -2.315 1.00 79.75 105 MET A N 1
ATOM 848 C CA . MET A 1 105 ? 1.647 -3.436 -1.195 1.00 79.75 105 MET A CA 1
ATOM 849 C C . MET A 1 105 ? 0.359 -2.678 -1.536 1.00 79.75 105 MET A C 1
ATOM 851 O O . MET A 1 105 ? -0.438 -2.423 -0.642 1.00 79.75 105 MET A O 1
ATOM 855 N N . ILE A 1 106 ? 0.096 -2.356 -2.807 1.00 78.94 106 ILE A N 1
ATOM 856 C CA . ILE A 1 106 ? -1.068 -1.552 -3.203 1.00 78.94 106 ILE A CA 1
ATOM 857 C C . ILE A 1 106 ? -2.361 -2.369 -3.011 1.00 78.94 106 ILE A C 1
ATOM 859 O O . ILE A 1 106 ? -2.594 -3.324 -3.758 1.00 78.94 106 ILE A O 1
ATOM 863 N N . PRO A 1 107 ? -3.279 -1.969 -2.105 1.00 73.00 107 PRO A N 1
ATOM 864 C CA . PRO A 1 107 ? -4.473 -2.765 -1.799 1.00 73.00 107 PRO A CA 1
ATOM 865 C C . PRO A 1 107 ? -5.372 -3.024 -3.014 1.00 73.00 107 PRO A C 1
ATOM 867 O O . PRO A 1 107 ? -5.960 -4.092 -3.154 1.00 73.00 107 PRO A O 1
ATOM 870 N N . ARG A 1 108 ? -5.450 -2.061 -3.943 1.00 68.25 108 ARG A N 1
ATOM 871 C CA . ARG A 1 108 ? -6.225 -2.203 -5.186 1.00 68.25 108 ARG A CA 1
ATOM 872 C C . ARG A 1 108 ? -5.692 -3.327 -6.086 1.00 68.25 108 ARG A C 1
ATOM 874 O O . ARG A 1 108 ? -6.476 -3.910 -6.825 1.00 68.25 108 ARG A O 1
ATOM 881 N N . VAL A 1 109 ? -4.400 -3.648 -5.995 1.00 70.19 109 VAL A N 1
ATOM 882 C CA . VAL A 1 109 ? -3.747 -4.705 -6.781 1.00 70.19 109 VAL A CA 1
ATOM 883 C C . VAL A 1 109 ? -3.849 -6.066 -6.099 1.00 70.19 109 VAL A C 1
ATOM 885 O O . VAL A 1 109 ? -3.957 -7.079 -6.781 1.00 70.19 109 VAL A O 1
ATOM 888 N N . GLN A 1 110 ? -3.924 -6.112 -4.768 1.00 67.00 110 GLN A N 1
ATOM 889 C CA . GLN A 1 110 ? -4.159 -7.363 -4.033 1.00 67.00 110 GLN A CA 1
ATOM 890 C C . GLN A 1 110 ? -5.484 -8.042 -4.418 1.00 67.00 110 GLN A C 1
ATOM 892 O O . GLN A 1 110 ? -5.605 -9.254 -4.311 1.00 67.00 110 GLN A O 1
ATOM 897 N N . ASN A 1 111 ? -6.462 -7.285 -4.924 1.00 61.50 111 ASN A N 1
ATOM 898 C CA . ASN A 1 111 ? -7.705 -7.848 -5.460 1.00 61.50 111 ASN A CA 1
ATOM 899 C C . ASN A 1 111 ? -7.557 -8.479 -6.857 1.00 61.50 111 ASN A C 1
ATOM 901 O O . ASN A 1 111 ? -8.461 -9.203 -7.278 1.00 61.50 111 ASN A O 1
ATOM 905 N N . LEU A 1 112 ? -6.469 -8.180 -7.575 1.00 60.34 112 LEU A N 1
ATOM 906 C CA . LEU A 1 112 ? -6.169 -8.728 -8.902 1.00 60.34 112 LEU A CA 1
ATOM 907 C C . LEU A 1 1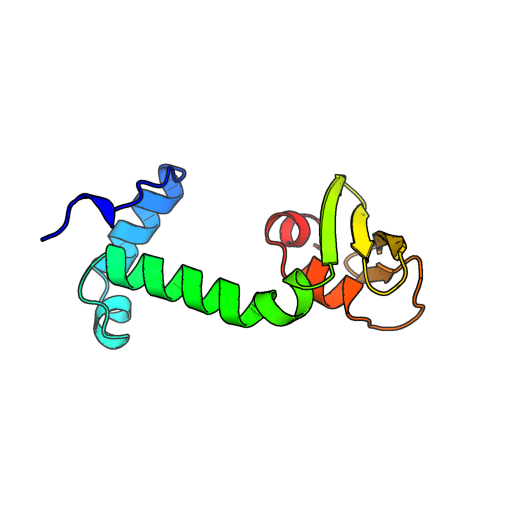12 ? -5.445 -10.077 -8.792 1.00 60.34 112 LEU A C 1
ATOM 909 O O . LEU A 1 112 ? -5.757 -10.991 -9.547 1.00 60.34 112 LEU A O 1
ATOM 913 N N . VAL A 1 113 ? -4.558 -10.207 -7.801 1.00 54.38 113 VAL A N 1
ATOM 914 C CA . VAL A 1 113 ? -3.762 -11.411 -7.527 1.00 54.38 113 VAL A CA 1
ATOM 915 C C . VAL A 1 113 ? -4.583 -12.391 -6.677 1.00 54.38 113 VAL A C 1
ATOM 917 O O . VAL A 1 113 ? -4.610 -12.279 -5.453 1.00 54.38 113 VAL A O 1
ATOM 920 N N . LYS A 1 114 ? -5.292 -13.326 -7.321 1.00 50.28 114 LYS A N 1
ATOM 921 C CA . LYS A 1 114 ? -6.028 -14.431 -6.673 1.00 50.28 114 LYS A CA 1
ATOM 922 C C . LYS A 1 114 ? -5.414 -15.790 -6.973 1.00 50.28 114 LYS A C 1
ATOM 924 O O . LYS A 1 114 ? -5.004 -16.003 -8.135 1.00 50.28 114 LYS A O 1
#

pLDDT: mean 83.23, std 10.13, range [50.28, 95.88]

Organism: NCBI:txid1470067

Sequence (114 aa):
MDKTKWKSIMLPKELIDQLEKFSESNVSRNLGFTNKSQMAAYAVRDFLKHYSSFMAYLELMDVESDFVILMDYKIGTTVKVKDKNGKLTCSKHKDQCEHMDFVSMIPRVQNLVK

Secondary structure (DSSP, 8-state):
--GGG-------HHHHHHHHHHHHSHHHHHTT--SHHHHHHHHHHHHHHHHHHHHTTEEEEEE-SSEEEEEETTTTEEEEEEESSS-EEESS-SSS-HHHHHHHH-HHHHTT--